Protein AF-A0A0F9Q5A5-F1 (afdb_monomer)

Mean predicted aligned error: 4.37 Å

Secondary structure (DSSP, 8-state):
---HHHHHHHHHHHHHHHHHHHHHHHSS-SB-TTSHHHHHHHHH----SS--HHHHHHHHHHHHIIIIITB-HHHHHTTSTTGGGGTT--HHHHHHHHHHHH-GGGGGGTHHHHHHHHHHHHHHT-TTSHHHHHHHHHHT--TT-HHHHHHHHHHHHHHHHHHHHHHHHHSPP-

Foldseek 3Di:
DQDQVRLLVLLVVLQVLLQVLCCVQLVHGQFQCVDPLLVVLSVLQTQDPDLDLVSLLSNLVSCCVGPFVRGPLVSLLVQAPPSVVCPPPGSLVSVLRSCCVLPVVQNVLSVLSVLSVQCNVVVVVPLPDPSVVVSCVVVVHDSSCSSVSSVVSSVSSSVSSVVSSVRSVPDDRD

Radius of gyration: 16.23 Å; Cα contacts (8 Å, |Δi|>4): 188; chains: 1; bounding box: 39×34×44 Å

Organism: NCBI:txid412755

Structure (mmCIF, N/CA/C/O backbone):
data_AF-A0A0F9Q5A5-F1
#
_entry.id   AF-A0A0F9Q5A5-F1
#
loop_
_atom_site.group_PDB
_atom_site.id
_atom_site.type_symbol
_atom_site.label_atom_id
_atom_site.label_alt_id
_atom_site.label_comp_id
_atom_site.label_asym_id
_atom_site.label_entity_id
_atom_site.label_seq_id
_atom_site.pdbx_PDB_ins_code
_atom_site.Cartn_x
_atom_site.Cartn_y
_atom_site.Cartn_z
_atom_site.occupancy
_atom_site.B_iso_or_equiv
_atom_site.auth_seq_id
_atom_site.auth_comp_id
_atom_site.auth_asym_id
_atom_site.auth_atom_id
_atom_site.pdbx_PDB_model_num
ATOM 1 N N . PHE A 1 1 ? 1.648 -19.916 -11.281 1.00 41.94 1 PHE A N 1
ATOM 2 C CA . PHE A 1 1 ? 1.699 -18.480 -11.616 1.00 41.94 1 PHE A CA 1
ATOM 3 C C . PHE A 1 1 ? 0.275 -17.944 -11.520 1.00 41.94 1 PHE A C 1
ATOM 5 O O . PHE A 1 1 ? -0.618 -18.651 -11.952 1.00 41.94 1 PHE A O 1
ATOM 12 N N . THR A 1 2 ? 0.047 -16.806 -10.860 1.00 51.44 2 THR A N 1
ATOM 13 C CA . THR A 1 2 ? -1.269 -16.127 -10.818 1.00 51.44 2 THR A CA 1
ATOM 14 C C . THR A 1 2 ? -1.295 -15.178 -12.005 1.00 51.44 2 THR A C 1
ATOM 16 O O . THR A 1 2 ? -0.322 -14.438 -12.175 1.00 51.44 2 THR A O 1
ATOM 19 N N . GLU A 1 3 ? -2.332 -15.219 -12.834 1.00 67.69 3 GLU A N 1
ATOM 20 C CA . GLU A 1 3 ? -2.382 -14.376 -14.031 1.00 67.69 3 GLU A CA 1
ATOM 21 C C . GLU A 1 3 ? -2.481 -12.882 -13.649 1.00 67.69 3 GLU A C 1
ATOM 23 O O . GLU A 1 3 ? -3.081 -12.548 -12.622 1.00 67.69 3 GLU A O 1
ATOM 28 N N . PRO A 1 4 ? -1.904 -11.950 -14.432 1.00 70.50 4 PRO A N 1
ATOM 29 C CA . PRO A 1 4 ? -1.930 -10.511 -14.139 1.00 70.50 4 PRO A CA 1
ATOM 30 C C . PRO A 1 4 ? -3.321 -9.962 -13.777 1.00 70.50 4 PRO A C 1
ATOM 32 O O . PRO A 1 4 ? -3.500 -9.312 -12.744 1.00 70.50 4 PRO A O 1
ATOM 35 N N . VAL A 1 5 ? -4.328 -10.332 -14.574 1.00 75.75 5 VAL A N 1
ATOM 36 C CA . VAL A 1 5 ? -5.736 -9.943 -14.389 1.00 75.75 5 VAL A CA 1
ATOM 37 C C . VAL A 1 5 ? -6.303 -10.484 -13.072 1.00 75.75 5 VAL A C 1
ATOM 39 O O . VAL A 1 5 ? -7.070 -9.812 -12.377 1.00 75.75 5 VAL A O 1
ATOM 42 N N . GLU A 1 6 ? -5.889 -11.688 -12.687 1.00 84.44 6 GLU A N 1
ATOM 43 C CA . GLU A 1 6 ? -6.309 -12.346 -11.455 1.00 84.44 6 GLU A CA 1
ATOM 44 C C . GLU A 1 6 ? -5.757 -11.601 -10.223 1.00 84.44 6 GLU A C 1
ATOM 46 O O . GLU A 1 6 ? -6.498 -11.329 -9.271 1.00 84.44 6 GLU A O 1
ATOM 51 N N . LEU A 1 7 ? -4.485 -11.177 -10.253 1.00 89.50 7 LEU A N 1
ATOM 52 C CA . LEU A 1 7 ? -3.871 -10.394 -9.173 1.00 89.50 7 LEU A CA 1
ATOM 53 C C . LEU A 1 7 ? -4.593 -9.057 -8.961 1.00 89.50 7 LEU A C 1
ATOM 55 O O . LEU A 1 7 ? -4.934 -8.716 -7.825 1.00 89.50 7 LEU A O 1
ATOM 59 N N . GLU A 1 8 ? -4.860 -8.317 -10.034 1.00 91.38 8 GLU A N 1
ATOM 60 C CA . GLU A 1 8 ? -5.554 -7.028 -9.971 1.00 91.38 8 GLU A CA 1
ATOM 61 C C . GLU A 1 8 ? -6.976 -7.158 -9.439 1.00 91.38 8 GLU A C 1
ATOM 63 O O . GLU A 1 8 ? -7.392 -6.398 -8.553 1.00 91.38 8 GLU A O 1
ATOM 68 N N . HIS A 1 9 ? -7.717 -8.141 -9.955 1.00 92.31 9 HIS A N 1
ATOM 69 C CA . HIS A 1 9 ? -9.067 -8.431 -9.502 1.00 92.31 9 HIS A CA 1
ATOM 70 C C . HIS A 1 9 ? -9.069 -8.756 -8.004 1.00 92.31 9 HIS A C 1
ATOM 72 O O . HIS A 1 9 ? -9.839 -8.170 -7.232 1.00 92.31 9 HIS A O 1
ATOM 78 N N . HIS A 1 10 ? -8.166 -9.635 -7.557 1.00 95.19 10 HIS A N 1
ATOM 79 C CA . HIS A 1 10 ? -8.035 -9.960 -6.143 1.00 95.19 10 HIS A CA 1
ATOM 80 C C . HIS A 1 10 ? -7.634 -8.755 -5.298 1.00 95.19 10 HIS A C 1
ATOM 82 O O . HIS A 1 10 ? -8.192 -8.593 -4.212 1.00 95.19 10 HIS A O 1
ATOM 88 N N . LEU A 1 11 ? -6.716 -7.911 -5.760 1.00 95.50 11 LEU A N 1
ATOM 89 C CA . LEU A 1 11 ? -6.286 -6.716 -5.039 1.00 95.50 11 LEU A CA 1
ATOM 90 C C . LEU A 1 11 ? -7.459 -5.766 -4.802 1.00 95.50 11 LEU A C 1
ATOM 92 O O . LEU A 1 11 ? -7.766 -5.443 -3.654 1.00 95.50 11 LEU A O 1
ATOM 96 N N . LYS A 1 12 ? -8.188 -5.410 -5.864 1.00 94.94 12 LYS A N 1
ATOM 97 C CA . LYS A 1 12 ? -9.334 -4.491 -5.796 1.00 94.94 12 LYS A CA 1
ATOM 98 C C . LYS A 1 12 ? -10.470 -5.073 -4.945 1.00 94.94 12 LYS A C 1
ATOM 100 O O . LYS A 1 12 ? -11.049 -4.366 -4.119 1.00 94.94 12 LYS A O 1
ATOM 105 N N . LYS A 1 13 ? -10.769 -6.370 -5.091 1.00 96.75 13 LYS A N 1
ATOM 106 C CA . LYS A 1 13 ? -11.788 -7.071 -4.288 1.00 96.75 13 LYS A CA 1
ATOM 107 C C . LYS A 1 13 ? -11.429 -7.097 -2.800 1.00 96.75 13 LYS A C 1
ATOM 109 O O . LYS A 1 13 ? -12.261 -6.753 -1.963 1.00 96.75 13 LYS A O 1
ATOM 114 N N . ASN A 1 14 ? -10.200 -7.490 -2.461 1.00 98.06 14 ASN A N 1
ATOM 115 C CA . ASN A 1 14 ? -9.776 -7.619 -1.066 1.00 98.06 14 ASN A CA 1
ATOM 116 C C . ASN A 1 14 ? -9.585 -6.257 -0.391 1.00 98.06 14 ASN A C 1
ATOM 118 O O . ASN A 1 14 ? -9.881 -6.148 0.792 1.00 98.06 14 ASN A O 1
ATOM 122 N N . LEU A 1 15 ? -9.161 -5.223 -1.125 1.00 98.06 15 LEU A N 1
ATOM 123 C CA . LEU A 1 15 ? -9.072 -3.857 -0.606 1.00 98.06 15 LEU A CA 1
ATOM 124 C C . LEU A 1 15 ? -10.444 -3.346 -0.145 1.00 98.06 15 LEU A C 1
ATOM 126 O O . LEU A 1 15 ? -10.574 -2.858 0.975 1.00 98.06 15 LEU A O 1
ATOM 130 N N . ARG A 1 16 ? -11.484 -3.511 -0.975 1.00 97.50 16 ARG A N 1
ATOM 131 C CA . ARG A 1 16 ? -12.860 -3.134 -0.606 1.00 97.50 16 ARG A CA 1
ATOM 132 C C . ARG A 1 16 ? -13.359 -3.928 0.598 1.00 97.50 16 ARG A C 1
ATOM 134 O O . ARG A 1 16 ? -13.938 -3.347 1.509 1.00 97.50 16 ARG A O 1
ATOM 141 N N . ALA A 1 17 ? -13.092 -5.235 0.623 1.00 98.19 17 ALA A N 1
ATOM 142 C CA . ALA A 1 17 ? -13.472 -6.089 1.742 1.00 98.19 17 ALA A CA 1
ATOM 143 C C . ALA A 1 17 ? -12.773 -5.681 3.049 1.00 98.19 17 ALA A C 1
ATOM 145 O O . ALA A 1 17 ? -13.429 -5.614 4.081 1.00 98.19 17 ALA A O 1
ATOM 146 N N . LEU A 1 18 ? -11.470 -5.379 3.008 1.00 98.31 18 LEU A N 1
ATOM 147 C CA . LEU A 1 18 ? -10.730 -4.857 4.158 1.00 98.31 18 LEU A CA 1
ATOM 148 C C . LEU A 1 18 ? -11.343 -3.545 4.647 1.00 98.31 18 LEU A C 1
ATOM 150 O O . LEU A 1 18 ? -11.598 -3.413 5.836 1.00 98.31 18 LEU A O 1
ATOM 154 N N . ASN A 1 19 ? -11.613 -2.607 3.739 1.00 97.69 19 ASN A N 1
ATOM 155 C CA . ASN A 1 19 ? -12.216 -1.328 4.096 1.00 97.69 19 ASN A CA 1
ATOM 156 C C . ASN A 1 19 ? -13.575 -1.487 4.776 1.00 97.69 19 ASN A C 1
ATOM 158 O O . ASN A 1 19 ? -13.816 -0.838 5.787 1.00 97.69 19 ASN A O 1
ATOM 162 N N . GLN A 1 20 ? -14.432 -2.363 4.248 1.00 97.88 20 GLN A N 1
ATOM 163 C CA . GLN A 1 20 ? -15.735 -2.637 4.844 1.00 97.88 20 GLN A CA 1
ATOM 164 C C . GLN A 1 20 ? -15.594 -3.259 6.236 1.00 97.88 20 GLN A C 1
ATOM 166 O O . GLN A 1 20 ? -16.229 -2.801 7.179 1.00 97.88 20 GLN A O 1
ATOM 171 N N . THR A 1 21 ? -14.752 -4.287 6.382 1.00 97.94 21 THR A N 1
ATOM 172 C CA . THR A 1 21 ? -14.506 -4.927 7.682 1.00 97.94 21 THR A CA 1
ATOM 173 C C . THR A 1 21 ? -13.954 -3.923 8.692 1.00 97.94 21 THR A C 1
ATOM 175 O O . THR A 1 21 ? -14.425 -3.872 9.822 1.00 97.94 21 THR A O 1
ATOM 178 N N . PHE A 1 22 ? -12.973 -3.115 8.286 1.00 97.75 22 PHE A N 1
ATOM 179 C CA . PHE A 1 22 ? -12.367 -2.106 9.146 1.00 97.75 22 PHE A CA 1
ATOM 180 C C . PHE A 1 22 ? -13.402 -1.061 9.570 1.00 97.75 22 PHE A C 1
ATOM 182 O O . PHE A 1 22 ? -13.508 -0.759 10.751 1.00 97.75 22 PHE A O 1
ATOM 189 N N . GLN A 1 23 ? -14.217 -0.566 8.635 1.00 97.50 23 GLN A N 1
ATOM 190 C CA . GLN A 1 23 ? -15.274 0.396 8.937 1.00 97.50 23 GLN A CA 1
ATOM 191 C C . GLN A 1 23 ? -16.343 -0.174 9.867 1.00 97.50 23 GLN A C 1
ATOM 193 O O . GLN A 1 23 ? -16.823 0.540 10.738 1.00 97.50 23 GLN A O 1
ATOM 198 N N . ASN A 1 24 ? -16.695 -1.450 9.732 1.00 96.62 24 ASN A N 1
ATOM 199 C CA . ASN A 1 24 ? -17.632 -2.085 10.656 1.00 96.62 24 ASN A CA 1
ATOM 200 C C . ASN A 1 24 ? -17.051 -2.200 12.076 1.00 96.62 24 ASN A C 1
ATOM 202 O O . ASN A 1 24 ? -17.801 -2.100 13.037 1.00 96.62 24 ASN A O 1
ATOM 206 N N . GLN A 1 25 ? -15.735 -2.405 12.199 1.00 95.94 25 GLN A N 1
ATOM 207 C CA . GLN A 1 25 ? -15.050 -2.568 13.485 1.00 95.94 25 GLN A CA 1
ATOM 208 C C . GLN A 1 25 ? -14.709 -1.235 14.168 1.00 95.94 25 GLN A C 1
ATOM 210 O O . GLN A 1 25 ? -14.760 -1.150 15.388 1.00 95.94 25 GLN A O 1
ATOM 215 N N . PHE A 1 26 ? -14.305 -0.223 13.399 1.00 95.88 26 PHE A N 1
ATOM 216 C CA . PHE A 1 26 ? -13.738 1.031 13.913 1.00 95.88 26 PHE A CA 1
ATOM 217 C C . PHE A 1 26 ? -14.538 2.274 13.495 1.00 95.88 26 PHE A C 1
ATOM 219 O O . PHE A 1 26 ? -14.130 3.395 13.773 1.00 95.88 26 PHE A O 1
ATOM 226 N N . HIS A 1 27 ? -15.676 2.092 12.821 1.00 96.38 27 HIS A N 1
ATOM 227 C CA . HIS A 1 27 ? -16.639 3.131 12.421 1.00 96.38 27 HIS A CA 1
ATOM 228 C C . HIS A 1 27 ? -16.176 4.149 11.362 1.00 96.38 27 HIS A C 1
ATOM 230 O O . HIS A 1 27 ? -16.939 5.038 10.990 1.00 96.38 27 HIS A O 1
ATOM 236 N N . PHE A 1 28 ? -14.986 3.988 10.782 1.00 96.81 28 PHE A N 1
ATOM 237 C CA . PHE A 1 28 ? -14.509 4.771 9.634 1.00 96.81 28 PHE A CA 1
ATOM 238 C C . PHE A 1 28 ? -13.717 3.889 8.656 1.00 96.81 28 PHE A C 1
ATOM 240 O O . PHE A 1 28 ? -13.172 2.866 9.064 1.00 96.81 28 PHE A O 1
ATOM 247 N N . PRO A 1 29 ? -13.632 4.224 7.355 1.00 97.38 29 PRO A N 1
ATOM 248 C CA . PRO A 1 29 ? -12.873 3.416 6.404 1.00 97.38 29 PRO A CA 1
ATOM 249 C C . PRO A 1 29 ? -11.363 3.584 6.608 1.00 97.38 29 PRO A C 1
ATOM 251 O O . PRO A 1 29 ? -10.882 4.703 6.771 1.00 97.38 29 PRO A O 1
ATOM 254 N N . LEU A 1 30 ? -10.594 2.497 6.501 1.00 97.94 30 LEU A N 1
ATOM 255 C CA . LEU A 1 30 ? -9.127 2.546 6.590 1.00 97.94 30 LEU A CA 1
ATOM 256 C C . LEU A 1 30 ? -8.498 3.387 5.465 1.00 97.94 30 LEU A C 1
ATOM 258 O O . LEU A 1 30 ? -7.592 4.181 5.707 1.00 97.94 30 LEU A O 1
ATOM 262 N N . PHE A 1 31 ? -8.998 3.213 4.242 1.00 97.94 31 PHE A N 1
ATOM 263 C CA . PHE A 1 31 ? -8.596 3.954 3.046 1.00 97.94 31 PHE A CA 1
ATOM 264 C C . PHE A 1 31 ? -9.767 4.800 2.529 1.00 97.94 31 PHE A C 1
ATOM 266 O O . PHE A 1 31 ? -10.886 4.300 2.390 1.00 97.94 31 PHE A O 1
ATOM 273 N N . LYS A 1 32 ? -9.540 6.063 2.162 1.00 96.94 32 LYS A N 1
ATOM 274 C CA . LYS A 1 32 ? -10.567 7.014 1.686 1.00 96.94 32 LYS A CA 1
ATOM 275 C C . LYS A 1 32 ? -10.959 6.773 0.218 1.00 96.94 32 LYS A C 1
ATOM 277 O O . LYS A 1 32 ? -10.898 7.672 -0.615 1.00 96.94 32 LYS A O 1
ATOM 282 N N . LEU A 1 33 ? -11.404 5.553 -0.102 1.00 94.00 33 LEU A N 1
ATOM 283 C CA . LEU A 1 33 ? -11.721 5.093 -1.469 1.00 94.00 33 LEU A CA 1
ATOM 284 C C . LEU A 1 33 ? -12.959 5.753 -2.099 1.00 94.00 33 LEU A C 1
ATOM 286 O O . LEU A 1 33 ? -13.220 5.566 -3.286 1.00 94.00 33 LEU A O 1
ATOM 290 N N . SER A 1 34 ? -13.763 6.482 -1.323 1.00 90.56 34 SER A N 1
ATOM 291 C CA . SER A 1 34 ? -14.935 7.197 -1.837 1.00 90.56 34 SER A CA 1
ATOM 292 C C . SER A 1 34 ? -14.563 8.454 -2.631 1.00 90.56 34 SER A C 1
ATOM 294 O O . SER A 1 34 ? -15.353 8.862 -3.488 1.00 90.56 34 SER A O 1
ATOM 296 N N . ARG A 1 35 ? -13.370 9.024 -2.398 1.00 91.06 35 ARG A N 1
ATOM 297 C CA . ARG A 1 35 ? -12.852 10.198 -3.114 1.00 91.06 35 ARG A CA 1
ATOM 298 C C . ARG A 1 35 ? -12.700 9.897 -4.604 1.00 91.06 35 ARG A C 1
ATOM 300 O O . ARG A 1 35 ? -12.167 8.852 -4.972 1.00 91.06 35 ARG A O 1
ATOM 307 N N . VAL A 1 36 ? -13.151 10.822 -5.452 1.00 87.00 36 VAL A N 1
ATOM 308 C CA . VAL A 1 36 ? -13.147 10.657 -6.918 1.00 87.00 36 VAL A CA 1
ATOM 309 C C . VAL A 1 36 ? -11.733 10.387 -7.435 1.00 87.00 36 VAL A C 1
ATOM 311 O O . VAL A 1 36 ? -11.515 9.381 -8.101 1.00 87.00 36 VAL A O 1
ATOM 314 N N . GLU A 1 37 ? -10.761 11.194 -7.008 1.00 87.25 37 GLU A N 1
ATOM 315 C CA . GLU A 1 37 ? -9.344 11.031 -7.356 1.00 87.25 37 GLU A CA 1
ATOM 316 C C . GLU A 1 37 ? -8.813 9.616 -7.052 1.00 87.25 37 GLU A C 1
ATOM 318 O O . GLU A 1 37 ? -8.167 8.989 -7.888 1.00 87.25 37 GLU A O 1
ATOM 323 N N . VAL A 1 38 ? -9.156 9.054 -5.888 1.00 91.94 38 VAL A N 1
ATOM 324 C CA . VAL A 1 38 ? -8.702 7.721 -5.465 1.00 91.94 38 VAL A CA 1
ATOM 325 C C . VAL A 1 38 ? -9.364 6.627 -6.302 1.00 91.94 38 VAL A C 1
ATOM 327 O O . VAL A 1 38 ? -8.722 5.624 -6.614 1.00 91.94 38 VAL A O 1
ATOM 330 N N . LYS A 1 39 ? -10.628 6.807 -6.712 1.00 92.12 39 LYS A N 1
ATOM 331 C CA . LYS A 1 39 ? -11.313 5.865 -7.613 1.00 92.12 39 LYS A CA 1
ATOM 332 C C . LYS A 1 39 ? -10.637 5.803 -8.977 1.00 92.12 39 LYS A C 1
ATOM 334 O O . LYS A 1 39 ? -10.531 4.712 -9.535 1.00 92.12 39 LYS A O 1
ATOM 339 N N . ASP A 1 40 ? -10.182 6.936 -9.500 1.00 94.56 40 ASP A N 1
ATOM 340 C CA . ASP A 1 40 ? -9.507 6.981 -10.795 1.00 94.56 40 ASP A CA 1
ATOM 341 C C . ASP A 1 40 ? -8.099 6.389 -10.724 1.00 94.56 40 ASP A C 1
ATOM 343 O O . ASP A 1 40 ? -7.748 5.578 -11.583 1.00 94.56 40 ASP A O 1
ATOM 347 N N . TYR A 1 41 ? -7.342 6.653 -9.655 1.00 96.75 41 TYR A N 1
ATOM 348 C CA . TYR A 1 41 ? -6.075 5.953 -9.420 1.00 96.75 41 TYR A CA 1
ATOM 349 C C . TYR A 1 41 ? -6.272 4.444 -9.230 1.00 96.75 41 TYR A C 1
ATOM 351 O O . TYR A 1 41 ? -5.518 3.648 -9.780 1.00 96.75 41 TYR A O 1
ATOM 359 N N . LEU A 1 42 ? -7.328 4.006 -8.538 1.00 95.25 42 LEU A N 1
ATOM 360 C CA . LEU A 1 42 ? -7.607 2.578 -8.362 1.00 95.25 42 LEU A CA 1
ATOM 361 C C . LEU A 1 42 ? -7.827 1.848 -9.698 1.00 95.25 42 LEU A C 1
ATOM 363 O O . LEU A 1 42 ? -7.482 0.671 -9.808 1.00 95.25 42 LEU A O 1
ATOM 367 N N . LYS A 1 43 ? -8.381 2.517 -10.718 1.00 93.44 43 LYS A N 1
ATOM 368 C CA . LYS A 1 43 ? -8.529 1.940 -12.067 1.00 93.44 43 LYS A CA 1
ATOM 369 C C . LYS A 1 43 ? -7.176 1.745 -12.754 1.00 93.44 43 LYS A C 1
ATOM 371 O O . LYS A 1 43 ? -7.008 0.743 -13.437 1.00 93.44 43 LYS A O 1
ATOM 376 N N . GLN A 1 44 ? -6.231 2.655 -12.520 1.00 94.56 44 GLN A N 1
ATOM 377 C CA . GLN A 1 44 ? -4.895 2.658 -13.125 1.00 94.56 44 GLN A CA 1
ATOM 378 C C . GLN A 1 44 ? -3.940 1.625 -12.514 1.00 94.56 44 GLN A C 1
ATOM 380 O O . GLN A 1 44 ? -2.884 1.369 -13.079 1.00 94.56 44 GLN A O 1
ATOM 385 N N . ILE A 1 45 ? -4.281 1.003 -11.383 1.00 95.88 45 ILE A N 1
ATOM 386 C CA . ILE A 1 45 ? -3.460 -0.066 -10.801 1.00 95.88 45 ILE A CA 1
ATOM 387 C C . ILE A 1 45 ? -3.655 -1.346 -11.614 1.00 95.88 45 ILE A C 1
ATOM 389 O O . ILE A 1 45 ? -4.732 -1.957 -11.551 1.00 95.88 45 ILE A O 1
ATOM 393 N N . HIS A 1 46 ? -2.602 -1.729 -12.335 1.00 94.38 46 HIS A N 1
ATOM 394 C CA . HIS A 1 46 ? -2.511 -2.943 -13.138 1.00 94.38 46 HIS A CA 1
ATOM 395 C C . HIS A 1 46 ? -1.062 -3.441 -13.244 1.00 94.38 46 HIS A C 1
ATOM 397 O O . HIS A 1 46 ? -0.134 -2.724 -12.865 1.00 94.38 46 HIS A O 1
ATOM 403 N N . ILE A 1 47 ? -0.861 -4.673 -13.711 1.00 92.69 47 ILE A N 1
ATOM 404 C CA . ILE A 1 47 ? 0.467 -5.151 -14.114 1.00 92.69 47 ILE A CA 1
ATOM 405 C C . ILE A 1 47 ? 0.708 -4.712 -15.562 1.00 92.69 47 ILE A C 1
ATOM 407 O O . ILE A 1 47 ? -0.063 -5.121 -16.431 1.00 92.69 47 ILE A O 1
ATOM 411 N N . PRO A 1 48 ? 1.753 -3.913 -15.839 1.00 89.75 48 PRO A N 1
ATOM 412 C CA . PRO A 1 48 ? 2.057 -3.482 -17.196 1.00 89.75 48 PRO A CA 1
ATOM 413 C C . PRO A 1 48 ? 2.263 -4.651 -18.155 1.00 89.75 48 PRO A C 1
ATOM 415 O O . PRO A 1 48 ? 2.853 -5.671 -17.790 1.00 89.75 48 PRO A O 1
ATOM 418 N N . LEU A 1 49 ? 1.829 -4.468 -19.402 1.00 87.62 49 LEU A N 1
ATOM 419 C CA . LEU A 1 49 ? 2.108 -5.413 -20.491 1.00 87.62 49 LEU A CA 1
ATOM 420 C C . LEU A 1 49 ? 3.458 -5.130 -21.159 1.00 87.62 49 LEU A C 1
ATOM 422 O O . LEU A 1 49 ? 4.007 -5.984 -21.855 1.00 87.62 49 LEU A O 1
ATOM 426 N N . THR A 1 50 ? 3.997 -3.932 -20.938 1.00 89.38 50 THR A N 1
ATOM 427 C CA . THR A 1 50 ? 5.263 -3.475 -21.500 1.00 89.38 50 THR A CA 1
ATOM 428 C C . THR A 1 50 ? 6.219 -3.040 -20.392 1.00 89.38 50 THR A C 1
ATOM 430 O O . THR A 1 50 ? 5.829 -2.809 -19.248 1.00 89.38 50 THR A O 1
ATOM 433 N N . ARG A 1 51 ? 7.508 -2.907 -20.721 1.00 88.19 51 ARG A N 1
ATOM 434 C CA . ARG A 1 51 ? 8.521 -2.367 -19.795 1.00 88.19 51 ARG A CA 1
ATOM 435 C C . ARG A 1 51 ? 8.656 -0.842 -19.919 1.00 88.19 51 ARG A C 1
ATOM 437 O O . ARG A 1 51 ? 9.697 -0.284 -19.567 1.00 88.19 51 ARG A O 1
ATOM 444 N N . GLU A 1 52 ? 7.634 -0.153 -20.430 1.00 90.12 52 GLU A N 1
ATOM 445 C CA . GLU A 1 5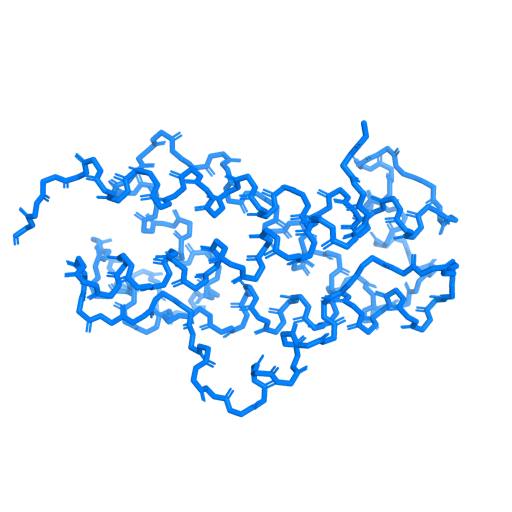2 ? 7.675 1.294 -20.607 1.00 90.12 52 GLU A CA 1
ATOM 446 C C . GLU A 1 52 ? 7.841 2.030 -19.271 1.00 90.12 52 GLU A C 1
ATOM 448 O O . GLU A 1 52 ? 7.076 1.879 -18.317 1.00 90.12 52 GLU A O 1
ATOM 453 N N . LYS A 1 53 ? 8.850 2.907 -19.215 1.00 88.69 53 LYS A N 1
ATOM 454 C CA . LYS A 1 53 ? 9.181 3.689 -18.013 1.00 88.69 53 LYS A CA 1
ATOM 455 C C . LYS A 1 53 ? 8.034 4.593 -17.558 1.00 88.69 53 LYS A C 1
ATOM 457 O O . LYS A 1 53 ? 7.940 4.892 -16.368 1.00 88.69 53 LYS A O 1
ATOM 462 N N . LYS A 1 54 ? 7.210 5.070 -18.495 1.00 91.56 54 LYS A N 1
ATOM 463 C CA . LYS A 1 54 ? 6.049 5.911 -18.194 1.00 91.56 54 LYS A CA 1
ATOM 464 C C . LYS A 1 54 ? 4.972 5.097 -17.477 1.00 91.56 54 LYS A C 1
ATOM 466 O O . LYS A 1 54 ? 4.594 5.468 -16.374 1.00 91.56 54 LYS A O 1
ATOM 471 N N . GLU A 1 55 ? 4.573 3.963 -18.049 1.00 92.50 55 GLU A N 1
ATOM 472 C CA . GLU A 1 55 ? 3.595 3.039 -17.458 1.00 92.50 55 GLU A CA 1
ATOM 473 C C . GLU A 1 55 ? 4.035 2.578 -16.058 1.00 92.50 55 GLU A C 1
ATOM 475 O O . GLU A 1 55 ? 3.261 2.651 -15.106 1.00 92.50 55 GLU A O 1
ATOM 480 N N . PHE A 1 56 ? 5.321 2.242 -15.887 1.00 92.81 56 PHE A N 1
ATOM 481 C CA . PHE A 1 56 ? 5.891 1.911 -14.577 1.00 92.81 56 PHE A CA 1
ATOM 482 C C . PHE A 1 56 ? 5.683 3.025 -13.536 1.00 92.81 56 PHE A C 1
ATOM 484 O O . PHE A 1 56 ? 5.220 2.770 -12.423 1.00 92.81 56 PHE A O 1
ATOM 491 N N . LYS A 1 57 ? 6.001 4.277 -13.889 1.00 93.38 57 LYS A N 1
ATOM 492 C CA . LYS A 1 57 ? 5.814 5.430 -12.994 1.00 93.38 57 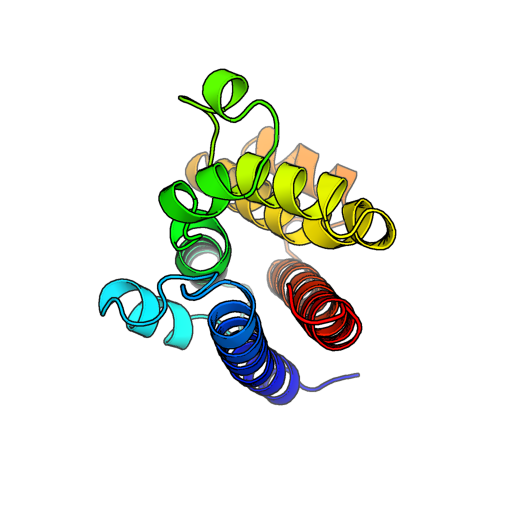LYS A CA 1
ATOM 493 C C . LYS A 1 57 ? 4.344 5.678 -12.676 1.00 93.38 57 LYS A C 1
ATOM 495 O O . LYS A 1 57 ? 4.027 5.947 -11.518 1.00 93.38 57 LYS A O 1
ATOM 500 N N . ASP A 1 58 ? 3.481 5.586 -13.681 1.00 94.81 58 ASP A N 1
ATOM 501 C CA . ASP A 1 58 ? 2.053 5.863 -13.552 1.00 94.81 58 ASP A CA 1
ATOM 502 C C . ASP A 1 58 ? 1.382 4.837 -12.626 1.00 94.81 58 ASP A C 1
ATOM 504 O O . ASP A 1 58 ? 0.662 5.220 -11.703 1.00 94.81 58 ASP A O 1
ATOM 508 N N . VAL A 1 59 ? 1.700 3.544 -12.772 1.00 96.12 59 VAL A N 1
ATOM 509 C CA . VAL A 1 59 ? 1.184 2.489 -11.884 1.00 96.12 59 VAL A CA 1
ATOM 510 C C . VAL A 1 59 ? 1.683 2.661 -10.449 1.00 96.12 59 VAL A C 1
ATOM 512 O O . VAL A 1 59 ? 0.892 2.545 -9.511 1.00 96.12 59 VAL A O 1
ATOM 515 N N . ILE A 1 60 ? 2.971 2.965 -10.243 1.00 96.50 60 ILE A N 1
ATOM 516 C CA . ILE A 1 60 ? 3.512 3.196 -8.893 1.00 96.50 60 ILE A CA 1
ATOM 517 C C . ILE A 1 60 ? 2.882 4.431 -8.242 1.00 96.50 60 ILE A C 1
ATOM 519 O O . ILE A 1 60 ? 2.546 4.388 -7.059 1.00 96.50 60 ILE A O 1
ATOM 523 N N . LEU A 1 61 ? 2.675 5.512 -8.998 1.00 96.25 61 LEU A N 1
ATOM 524 C CA . LEU A 1 61 ? 1.957 6.691 -8.519 1.00 96.25 61 LEU A CA 1
ATOM 525 C C . LEU A 1 61 ? 0.523 6.341 -8.117 1.00 96.25 61 LEU A C 1
ATOM 527 O O . LEU A 1 61 ? 0.096 6.691 -7.019 1.00 96.25 61 LEU A O 1
ATOM 531 N N . ALA A 1 62 ? -0.209 5.641 -8.982 1.00 97.25 62 ALA A N 1
ATOM 532 C CA . ALA A 1 62 ? -1.581 5.242 -8.712 1.00 97.25 62 ALA A CA 1
ATOM 533 C C . ALA A 1 62 ? -1.683 4.353 -7.463 1.00 97.25 62 ALA A C 1
ATOM 535 O O . ALA A 1 62 ? -2.542 4.572 -6.607 1.00 97.25 62 ALA A O 1
ATOM 536 N N . ALA A 1 63 ? -0.770 3.391 -7.318 1.00 97.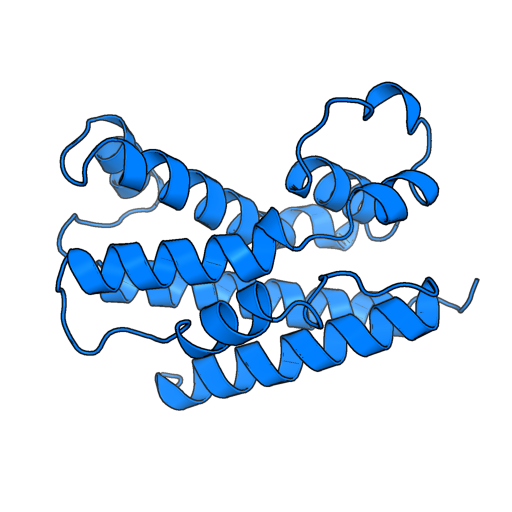75 63 ALA A N 1
ATOM 537 C CA . ALA A 1 63 ? -0.687 2.544 -6.138 1.00 97.75 63 ALA A CA 1
ATOM 538 C C . ALA A 1 63 ? -0.399 3.361 -4.870 1.00 97.75 63 ALA A C 1
ATOM 540 O O . ALA A 1 63 ? -1.076 3.157 -3.865 1.00 97.75 63 ALA A O 1
ATOM 541 N N . ASP A 1 64 ? 0.550 4.298 -4.895 1.00 96.94 64 ASP A N 1
ATOM 542 C CA . ASP A 1 64 ? 0.882 5.143 -3.738 1.00 96.94 64 ASP A CA 1
ATOM 543 C C . ASP A 1 64 ? -0.304 6.031 -3.318 1.00 96.94 64 ASP A C 1
ATOM 545 O O . ASP A 1 64 ? -0.689 6.061 -2.145 1.00 96.94 64 ASP A O 1
ATOM 549 N N . LYS A 1 65 ? -0.988 6.646 -4.293 1.00 96.88 65 LYS A N 1
ATOM 550 C CA . LYS A 1 65 ? -2.203 7.442 -4.058 1.00 96.88 65 LYS A CA 1
ATOM 551 C C . LYS A 1 65 ? -3.307 6.635 -3.378 1.00 96.88 65 LYS A C 1
ATOM 553 O O . LYS A 1 65 ? -3.997 7.145 -2.496 1.00 96.88 65 LYS A O 1
ATOM 558 N N . VAL A 1 66 ? -3.466 5.368 -3.754 1.00 97.81 66 VAL A N 1
ATOM 559 C CA . VAL A 1 66 ? -4.482 4.479 -3.177 1.00 97.81 66 VAL A CA 1
ATOM 560 C C . VAL A 1 66 ? -4.050 3.908 -1.830 1.00 97.81 66 VAL A C 1
ATOM 562 O O . VAL A 1 66 ? -4.836 3.939 -0.889 1.00 97.81 66 VAL A O 1
ATOM 565 N N . PHE A 1 67 ? -2.842 3.366 -1.702 1.00 97.62 67 PHE A N 1
ATOM 566 C CA . PHE A 1 67 ? -2.458 2.561 -0.539 1.00 97.62 67 PHE A CA 1
ATOM 567 C C . PHE A 1 67 ? -1.681 3.322 0.538 1.00 97.62 67 PHE A C 1
ATOM 569 O O . PHE A 1 67 ? -1.525 2.799 1.640 1.00 97.62 67 PHE A O 1
ATOM 576 N N . VAL A 1 68 ? -1.193 4.529 0.247 1.00 95.94 68 VAL A N 1
ATOM 577 C CA . VAL A 1 68 ? -0.400 5.335 1.185 1.00 95.94 68 VAL A CA 1
ATOM 578 C C . VAL A 1 68 ? -1.098 6.660 1.467 1.00 95.94 68 VAL A C 1
ATOM 580 O O . VAL A 1 68 ? -1.422 6.953 2.618 1.00 95.94 68 VAL A O 1
ATOM 583 N N . GLU A 1 69 ? -1.388 7.451 0.434 1.00 95.38 69 GLU A N 1
ATOM 584 C CA . GLU A 1 69 ? -1.970 8.784 0.639 1.00 95.38 69 GLU A CA 1
ATOM 585 C C . GLU A 1 69 ? -3.440 8.743 1.068 1.00 95.38 69 GLU A C 1
ATOM 587 O O . GLU A 1 69 ? -3.891 9.625 1.798 1.00 95.38 69 GLU A O 1
ATOM 592 N N . SER A 1 70 ? -4.195 7.716 0.665 1.00 97.12 70 SER A N 1
ATOM 593 C CA . SER A 1 70 ? -5.611 7.614 1.034 1.00 97.12 70 SER A CA 1
ATOM 594 C C . SER A 1 70 ? -5.857 7.082 2.452 1.00 97.12 70 SER A C 1
ATOM 596 O O . SER A 1 70 ? -7.012 7.003 2.867 1.00 97.12 70 SER A O 1
ATOM 598 N N . ILE A 1 71 ? -4.810 6.719 3.203 1.00 97.81 71 ILE A N 1
ATOM 599 C CA . ILE A 1 71 ? -4.938 6.247 4.589 1.00 97.81 71 ILE A CA 1
ATOM 600 C C . ILE A 1 71 ? -5.673 7.302 5.432 1.00 97.81 71 ILE A C 1
ATOM 602 O O . ILE A 1 71 ? -5.310 8.481 5.435 1.00 97.81 71 ILE A O 1
ATOM 606 N N . SER A 1 72 ? -6.672 6.866 6.199 1.00 97.12 72 SER A N 1
ATOM 607 C CA . SER A 1 72 ? -7.414 7.685 7.165 1.00 97.12 72 SER A CA 1
ATOM 608 C C . SER A 1 72 ? -6.590 7.963 8.420 1.00 97.12 72 SER A C 1
ATOM 610 O O . SER A 1 72 ? -6.916 7.528 9.516 1.00 97.12 72 SER A O 1
ATOM 612 N N . SER A 1 73 ? -5.461 8.649 8.246 1.00 94.44 73 SER A N 1
ATOM 613 C CA . SER A 1 73 ? -4.459 8.845 9.293 1.00 94.44 73 SER A CA 1
ATOM 614 C C . SER A 1 73 ? -4.928 9.752 10.426 1.00 94.44 73 SER A C 1
ATOM 616 O O . SER A 1 73 ? -4.498 9.563 11.557 1.00 94.44 73 SER A O 1
ATOM 618 N N . VAL A 1 74 ? -5.819 10.708 10.149 1.00 93.25 74 VAL A N 1
ATOM 619 C CA . VAL A 1 74 ? -6.430 11.557 11.183 1.00 93.25 74 VAL A CA 1
ATOM 620 C C . VAL A 1 74 ? -7.285 10.705 12.115 1.00 93.25 74 VAL A C 1
ATOM 622 O O . VAL A 1 74 ? -7.140 10.787 13.328 1.00 93.25 74 VAL A O 1
ATOM 625 N N . GLU A 1 75 ? -8.125 9.851 11.539 1.00 95.50 75 GLU A N 1
ATOM 626 C CA . GLU A 1 75 ? -9.011 8.955 12.269 1.00 95.50 75 GLU A CA 1
ATOM 627 C C . GLU A 1 75 ? -8.225 7.829 12.965 1.00 95.50 75 GLU A C 1
ATOM 629 O O . GLU A 1 75 ? -8.473 7.536 14.124 1.00 95.50 75 GLU A O 1
ATOM 634 N N . LEU A 1 76 ? -7.200 7.251 12.326 1.00 95.38 76 LEU A N 1
ATOM 635 C CA . LEU A 1 76 ? -6.348 6.227 12.949 1.00 95.38 76 LEU A CA 1
ATOM 636 C C . LEU A 1 76 ? -5.622 6.722 14.202 1.00 95.38 76 LEU A C 1
ATOM 638 O O . LEU A 1 76 ? -5.444 5.942 15.131 1.00 95.38 76 LEU A O 1
ATOM 642 N N . LYS A 1 77 ? -5.206 7.996 14.251 1.00 94.06 77 LYS A N 1
ATOM 643 C CA . LYS A 1 77 ? -4.533 8.557 15.436 1.00 94.06 77 LYS A CA 1
ATOM 644 C C . LYS A 1 77 ? -5.390 8.460 16.694 1.00 94.06 77 LYS A C 1
ATOM 646 O O . LYS A 1 77 ? -4.822 8.343 17.771 1.00 94.06 77 LYS A O 1
ATOM 651 N N . THR A 1 78 ? -6.719 8.490 16.577 1.00 93.25 78 THR A N 1
ATOM 652 C CA . THR A 1 78 ? -7.612 8.399 17.744 1.00 93.25 78 THR A CA 1
ATOM 653 C C . THR A 1 78 ? -7.642 6.997 18.356 1.00 93.25 78 THR A C 1
ATOM 655 O O . THR A 1 78 ? -8.093 6.842 19.485 1.00 93.25 78 THR A O 1
ATOM 658 N N . LEU A 1 79 ? -7.144 5.989 17.631 1.00 93.56 79 LEU A N 1
ATOM 659 C CA . LEU A 1 79 ? -7.069 4.596 18.071 1.00 93.56 79 LEU A CA 1
ATOM 660 C C . LEU A 1 79 ? -5.694 4.214 18.643 1.00 93.56 79 LEU A C 1
ATOM 662 O O . LEU A 1 79 ? -5.495 3.062 19.013 1.00 93.56 79 LEU A O 1
ATOM 666 N N . ILE A 1 80 ? -4.729 5.137 18.662 1.00 93.25 80 ILE A N 1
ATOM 667 C CA . ILE A 1 80 ? -3.338 4.879 19.053 1.00 93.25 80 ILE A CA 1
ATOM 668 C C . ILE A 1 80 ? -3.078 5.489 20.434 1.00 93.25 80 ILE A C 1
ATOM 670 O O . ILE A 1 80 ? -3.355 6.667 20.662 1.00 93.25 80 ILE A O 1
ATOM 674 N N . LEU A 1 81 ? -2.483 4.715 21.343 1.00 87.50 81 LEU A N 1
ATOM 675 C CA . LEU A 1 81 ? -1.971 5.231 22.616 1.00 87.50 81 LEU A CA 1
ATOM 676 C C . LEU A 1 81 ? -0.817 6.215 22.369 1.00 87.50 81 LEU A C 1
ATOM 678 O O . LEU A 1 81 ? 0.029 5.965 21.513 1.00 87.50 81 LEU A O 1
ATOM 682 N N . ASN A 1 82 ? -0.751 7.300 23.147 1.00 85.06 82 ASN A N 1
ATOM 683 C CA . ASN A 1 82 ? 0.244 8.377 23.003 1.00 85.06 82 ASN A CA 1
ATOM 684 C C . ASN A 1 82 ? 0.188 9.093 21.638 1.00 85.06 82 ASN A C 1
ATOM 686 O O . ASN A 1 82 ? 1.209 9.491 21.078 1.00 85.06 82 ASN A O 1
ATOM 690 N N . SER A 1 83 ? -1.019 9.302 21.100 1.00 83.25 83 SER A N 1
ATOM 691 C CA . SER A 1 83 ? -1.250 9.939 19.793 1.00 83.25 83 SER A CA 1
ATOM 692 C C . SER A 1 83 ? -0.587 11.315 19.616 1.00 83.25 83 SER A C 1
ATOM 694 O O . SER A 1 83 ? -0.328 11.732 18.483 1.00 83.25 83 SER A O 1
ATOM 696 N N . ASP A 1 84 ? -0.297 12.027 20.711 1.00 82.50 84 ASP A N 1
ATOM 697 C CA . ASP A 1 84 ? 0.402 13.317 20.697 1.00 82.50 84 ASP A CA 1
ATOM 698 C C . ASP A 1 84 ? 1.815 13.236 20.101 1.00 82.50 84 ASP A C 1
ATOM 700 O O . ASP A 1 84 ? 2.238 14.168 19.411 1.00 82.50 84 ASP A O 1
ATOM 704 N N . GLU A 1 85 ? 2.508 12.105 20.265 1.00 84.56 85 GLU A N 1
ATOM 705 C CA . GLU A 1 85 ? 3.830 11.856 19.669 1.00 84.56 85 GLU A CA 1
ATOM 706 C C . GLU A 1 85 ? 3.764 11.748 18.133 1.00 84.56 85 GLU A C 1
ATOM 708 O O . GLU A 1 85 ? 4.771 11.883 17.437 1.00 84.56 85 GLU A O 1
ATOM 713 N N . PHE A 1 86 ? 2.560 11.570 17.574 1.00 83.50 86 PHE A N 1
ATOM 714 C CA . PHE A 1 86 ? 2.325 11.345 16.149 1.00 83.50 86 PHE A CA 1
ATOM 715 C C . PHE A 1 86 ? 1.713 12.551 15.425 1.00 83.50 86 PHE A C 1
ATOM 717 O O . PHE A 1 86 ? 1.269 12.428 14.276 1.00 83.50 86 PHE A O 1
ATOM 724 N N . LYS A 1 87 ? 1.690 13.742 16.044 1.00 72.25 87 LYS A N 1
ATOM 725 C CA . LYS A 1 87 ? 1.083 14.958 15.461 1.00 72.25 87 LYS A CA 1
ATOM 726 C C . LYS A 1 87 ? 1.578 15.263 14.043 1.00 72.25 87 LYS A C 1
ATOM 728 O O . LYS A 1 87 ? 0.743 15.410 13.153 1.00 72.25 87 LYS A O 1
ATOM 733 N N . ASN A 1 88 ? 2.887 15.198 13.802 1.00 79.88 88 ASN A N 1
ATOM 734 C CA . ASN A 1 88 ? 3.505 15.502 12.500 1.00 79.88 88 ASN A CA 1
ATOM 735 C C . ASN A 1 88 ? 4.011 14.256 11.752 1.00 79.88 88 ASN A C 1
ATOM 737 O O . ASN A 1 88 ? 4.879 14.342 10.882 1.00 79.88 88 ASN A O 1
ATOM 741 N N . THR A 1 89 ? 3.483 13.081 12.096 1.00 84.94 89 THR A N 1
ATOM 742 C CA . THR A 1 89 ? 3.927 11.808 11.527 1.00 84.94 89 THR A CA 1
ATOM 743 C C . THR A 1 89 ? 3.202 11.497 10.216 1.00 84.94 89 THR A C 1
ATOM 745 O O . THR A 1 89 ? 2.011 11.759 10.060 1.00 84.94 89 THR A O 1
ATOM 748 N N . GLN A 1 90 ? 3.929 10.919 9.257 1.00 90.00 90 GLN A N 1
ATOM 749 C CA . GLN A 1 90 ? 3.384 10.483 7.969 1.00 90.00 90 GLN A CA 1
ATOM 750 C C . GLN A 1 90 ? 2.318 9.387 8.141 1.00 90.00 90 GLN A C 1
ATOM 752 O O . GLN A 1 90 ? 2.462 8.507 8.991 1.00 90.00 90 GLN A O 1
ATOM 757 N N . SER A 1 91 ? 1.294 9.388 7.277 1.00 92.44 91 SER A N 1
ATOM 758 C CA . SER A 1 91 ? 0.145 8.467 7.342 1.00 92.44 91 SER A CA 1
ATOM 759 C C . SER A 1 91 ? 0.528 6.992 7.473 1.00 92.44 91 SER A C 1
ATOM 761 O O . SER A 1 91 ? -0.097 6.260 8.236 1.00 92.44 91 SER A O 1
ATOM 763 N N . LEU A 1 92 ? 1.576 6.555 6.771 1.00 94.56 92 LEU A N 1
ATOM 764 C CA . LEU A 1 92 ? 1.992 5.157 6.800 1.00 94.56 92 LEU A CA 1
ATOM 765 C C . LEU A 1 92 ? 2.611 4.736 8.141 1.00 94.56 92 LEU A C 1
ATOM 767 O O . LEU A 1 92 ? 2.350 3.632 8.608 1.00 94.56 92 LEU A O 1
ATOM 771 N N . LYS A 1 93 ? 3.367 5.625 8.792 1.00 94.75 93 LYS A N 1
ATOM 772 C CA . LYS A 1 93 ? 3.916 5.380 10.135 1.00 94.75 93 LYS A CA 1
ATOM 773 C C . LYS A 1 93 ? 2.819 5.335 11.200 1.00 94.75 93 LYS A C 1
ATOM 775 O O . LYS A 1 93 ? 2.912 4.559 12.138 1.00 94.75 93 LYS A O 1
ATOM 780 N N . ILE A 1 94 ? 1.759 6.129 11.035 1.00 95.50 94 ILE A N 1
ATOM 781 C CA . ILE A 1 94 ? 0.569 6.059 11.900 1.00 95.50 94 ILE A CA 1
ATOM 782 C C . ILE A 1 94 ? -0.118 4.698 11.743 1.00 95.50 94 ILE A C 1
ATOM 784 O O . ILE A 1 94 ? -0.465 4.069 12.736 1.00 95.50 94 ILE A O 1
ATOM 788 N N . LEU A 1 95 ? -0.278 4.210 10.508 1.00 96.69 95 LEU A N 1
ATOM 789 C CA . LEU A 1 95 ? -0.832 2.877 10.269 1.00 96.69 95 LEU A CA 1
ATOM 790 C C . LEU A 1 95 ? 0.061 1.766 10.842 1.00 96.69 95 LEU A C 1
ATOM 792 O O . LEU A 1 95 ? -0.454 0.817 11.425 1.00 96.69 95 LEU A O 1
ATOM 796 N N . GLU A 1 96 ? 1.380 1.869 10.682 1.00 96.06 96 GLU A N 1
ATOM 797 C CA . GLU A 1 96 ? 2.332 0.926 11.278 1.00 96.06 96 GLU A CA 1
ATOM 798 C C . GLU A 1 96 ? 2.179 0.865 12.797 1.00 96.06 96 GLU A C 1
ATOM 800 O O . GLU A 1 96 ? 2.071 -0.226 13.353 1.00 96.06 96 GLU A O 1
ATOM 805 N N . GLU A 1 97 ? 2.104 2.023 13.448 1.00 95.50 97 GLU A N 1
ATOM 806 C CA . GLU A 1 97 ? 1.948 2.110 14.894 1.00 95.50 97 GLU A CA 1
ATOM 807 C C . GLU A 1 97 ? 0.617 1.517 15.366 1.00 95.50 97 GLU A C 1
ATOM 809 O O . GLU A 1 97 ? 0.597 0.692 16.278 1.00 95.50 97 GLU A O 1
ATOM 814 N N . PHE A 1 98 ? -0.488 1.856 14.697 1.00 95.81 98 PHE A N 1
ATOM 815 C CA . PHE A 1 98 ? -1.787 1.241 14.964 1.00 95.81 98 PHE A CA 1
ATOM 816 C C . PHE A 1 98 ? -1.721 -0.288 14.858 1.00 95.81 98 PHE A C 1
ATOM 818 O O . PHE A 1 98 ? -2.180 -1.002 15.746 1.00 95.81 98 PHE A O 1
ATOM 825 N N . ILE A 1 99 ? -1.106 -0.813 13.794 1.00 95.88 99 ILE A N 1
ATOM 826 C CA . ILE A 1 99 ? -0.944 -2.258 13.609 1.00 95.88 99 ILE A CA 1
ATOM 827 C C . ILE A 1 99 ? -0.064 -2.857 14.705 1.00 95.88 99 ILE A C 1
ATOM 829 O O . ILE A 1 99 ? -0.367 -3.945 15.186 1.00 95.88 99 ILE A O 1
ATOM 833 N N . ARG A 1 100 ? 0.998 -2.168 15.123 1.00 94.75 100 ARG A N 1
ATOM 834 C CA . ARG A 1 100 ? 1.892 -2.629 16.188 1.00 94.75 100 ARG A CA 1
ATOM 835 C C . ARG A 1 100 ? 1.151 -2.788 17.517 1.00 94.75 100 ARG A C 1
ATOM 837 O O . ARG A 1 100 ? 1.379 -3.783 18.201 1.00 94.75 100 ARG A O 1
ATOM 844 N N . GLN A 1 101 ? 0.284 -1.836 17.865 1.00 94.12 101 GLN A N 1
ATOM 845 C CA . GLN A 1 101 ? -0.497 -1.864 19.106 1.00 94.12 101 GLN A CA 1
ATOM 846 C C . GLN A 1 101 ? -1.646 -2.882 19.031 1.00 94.12 101 GLN A C 1
ATOM 848 O O . GLN A 1 101 ? -1.781 -3.741 19.900 1.00 94.12 101 GLN A O 1
ATOM 853 N N . GLU A 1 102 ? -2.436 -2.846 17.957 1.00 94.19 102 GLU A N 1
ATOM 854 C CA . GLU A 1 102 ? -3.697 -3.591 17.872 1.00 94.19 102 GLU A CA 1
ATOM 855 C C . GLU A 1 102 ? -3.555 -5.002 17.281 1.00 94.19 102 GLU A C 1
ATOM 857 O O . GLU A 1 102 ? -4.403 -5.871 17.511 1.00 94.19 102 GLU A O 1
ATOM 862 N N . PHE A 1 103 ? -2.497 -5.233 16.498 1.00 94.38 103 PHE A N 1
ATOM 863 C CA . PHE A 1 103 ? -2.254 -6.451 15.721 1.00 94.38 103 PHE A CA 1
ATOM 864 C C . PHE A 1 103 ? -0.752 -6.814 15.681 1.00 94.38 103 PHE A C 1
ATOM 866 O O . PHE A 1 103 ? -0.185 -6.949 14.594 1.00 94.38 103 PHE A O 1
ATOM 873 N N . PRO A 1 104 ? -0.080 -7.042 16.825 1.00 89.50 104 PRO A N 1
ATOM 874 C CA . PRO A 1 104 ? 1.385 -7.167 16.904 1.00 89.50 104 PRO A CA 1
ATOM 875 C C . PRO A 1 104 ? 1.983 -8.260 15.998 1.00 89.50 104 PRO A C 1
ATOM 877 O O . PRO A 1 104 ? 3.097 -8.129 15.494 1.00 89.50 104 PRO A O 1
ATOM 880 N N . ASN A 1 105 ? 1.217 -9.313 15.695 1.00 88.62 105 ASN A N 1
ATOM 881 C CA . ASN A 1 105 ? 1.625 -10.381 14.772 1.00 88.62 105 ASN A CA 1
ATOM 882 C C . ASN A 1 105 ? 1.698 -9.940 13.293 1.00 88.62 105 ASN A C 1
ATOM 884 O O . ASN A 1 105 ? 2.091 -10.720 12.423 1.00 88.62 105 ASN A O 1
ATOM 888 N N . MET A 1 106 ? 1.284 -8.712 12.977 1.00 90.06 106 MET A N 1
ATOM 889 C CA . MET A 1 106 ? 1.193 -8.185 11.619 1.00 90.06 106 MET A CA 1
ATOM 890 C C . MET A 1 106 ? 2.245 -7.148 11.256 1.00 90.06 106 MET A C 1
ATOM 892 O O . MET A 1 106 ? 2.345 -6.830 10.069 1.00 90.06 106 MET A O 1
ATOM 896 N N . THR A 1 107 ? 3.051 -6.674 12.203 1.00 82.62 107 THR A N 1
ATOM 897 C CA . THR A 1 107 ? 3.998 -5.565 11.998 1.00 82.62 107 THR A CA 1
ATOM 898 C C . THR A 1 107 ? 4.884 -5.773 10.765 1.00 82.62 107 THR A C 1
ATOM 900 O O . THR A 1 107 ? 4.985 -4.903 9.911 1.00 82.62 107 THR A O 1
ATOM 903 N N . ASN A 1 108 ? 5.404 -6.984 10.543 1.00 86.62 108 ASN A N 1
ATOM 904 C CA . ASN A 1 108 ? 6.252 -7.274 9.376 1.00 86.62 108 ASN A CA 1
ATOM 905 C C . ASN A 1 108 ? 5.515 -7.283 8.022 1.00 86.62 108 ASN A C 1
ATOM 907 O O . ASN A 1 108 ? 6.156 -7.276 6.970 1.00 86.62 108 ASN A O 1
ATOM 911 N N . SER A 1 109 ? 4.181 -7.347 8.011 1.00 87.06 109 SER A N 1
ATOM 912 C CA . SER A 1 109 ? 3.390 -7.452 6.778 1.00 87.06 109 SER A CA 1
ATOM 913 C C . SER A 1 109 ? 3.171 -6.097 6.099 1.00 87.06 109 SER A C 1
ATOM 915 O O . SER A 1 109 ? 2.996 -6.070 4.884 1.00 87.06 109 SER A O 1
ATOM 917 N N . ILE A 1 110 ? 3.231 -4.980 6.838 1.00 94.94 110 ILE A N 1
ATOM 918 C CA . ILE A 1 110 ? 3.020 -3.630 6.283 1.00 94.94 110 ILE A CA 1
ATOM 919 C C . ILE A 1 110 ? 4.184 -3.161 5.390 1.00 94.94 110 ILE A C 1
ATOM 921 O O . ILE A 1 110 ? 4.014 -2.261 4.571 1.00 94.94 110 ILE A O 1
ATOM 925 N N . LYS A 1 111 ? 5.361 -3.801 5.482 1.00 95.81 111 LYS A N 1
ATOM 926 C CA . LYS A 1 111 ? 6.609 -3.396 4.803 1.00 95.81 111 LYS A CA 1
ATOM 927 C C . LYS A 1 111 ? 6.474 -3.113 3.303 1.00 95.81 111 LYS A C 1
ATOM 929 O O . LYS A 1 111 ? 7.199 -2.281 2.776 1.00 95.81 111 LYS A O 1
ATOM 934 N N . TYR A 1 112 ? 5.543 -3.769 2.612 1.00 96.69 112 TYR A N 1
ATOM 935 C CA . TYR A 1 112 ? 5.321 -3.547 1.182 1.00 96.69 112 TYR A CA 1
ATOM 936 C C . TYR A 1 112 ? 4.705 -2.182 0.864 1.00 96.69 112 TYR A C 1
ATOM 938 O O . TYR A 1 112 ? 4.979 -1.638 -0.200 1.00 96.69 112 TYR A O 1
ATOM 946 N N . LEU A 1 113 ? 3.943 -1.594 1.790 1.00 97.62 113 LEU A N 1
ATOM 947 C CA . LEU A 1 113 ? 3.512 -0.201 1.678 1.00 97.62 113 LEU A CA 1
ATOM 948 C C . LEU A 1 113 ? 4.701 0.755 1.829 1.00 97.62 113 LEU A C 1
ATOM 950 O O . LEU A 1 113 ? 4.793 1.733 1.094 1.00 97.62 113 LEU A O 1
ATOM 954 N N . PHE A 1 114 ? 5.654 0.437 2.713 1.00 96.50 114 PHE A N 1
ATOM 955 C CA . PHE A 1 114 ? 6.892 1.212 2.826 1.00 96.50 114 PHE A CA 1
ATOM 956 C C . PHE A 1 114 ? 7.746 1.078 1.569 1.00 96.50 114 PHE A C 1
ATOM 958 O O . PHE A 1 114 ? 8.264 2.076 1.088 1.00 96.50 114 PHE A O 1
ATOM 965 N N . TYR A 1 115 ? 7.856 -0.120 0.989 1.00 96.56 115 TYR A N 1
ATOM 966 C CA . TYR A 1 115 ? 8.566 -0.313 -0.279 1.00 96.56 115 TYR A CA 1
ATOM 967 C C . TYR A 1 115 ? 7.907 0.445 -1.433 1.00 96.56 115 TYR A C 1
ATOM 969 O O . TYR A 1 115 ? 8.617 1.007 -2.259 1.00 96.56 115 TYR A O 1
ATOM 977 N N . LEU A 1 116 ? 6.574 0.510 -1.470 1.00 97.06 116 LEU A N 1
ATOM 978 C CA . LEU A 1 116 ? 5.837 1.310 -2.446 1.00 97.06 116 LEU A CA 1
ATOM 979 C C . LEU A 1 116 ? 6.144 2.808 -2.305 1.00 97.06 116 LEU A C 1
ATOM 981 O O . LEU A 1 116 ? 6.514 3.444 -3.290 1.00 97.06 116 LEU A O 1
ATOM 985 N N . GLN A 1 117 ? 6.049 3.354 -1.090 1.00 94.62 117 GLN A N 1
ATOM 986 C CA . GLN A 1 117 ? 6.366 4.759 -0.816 1.00 94.62 117 GLN A CA 1
ATOM 987 C C . GLN A 1 117 ? 7.837 5.074 -1.144 1.00 94.62 117 GLN A C 1
ATOM 989 O O . GLN A 1 117 ? 8.166 6.090 -1.766 1.00 94.62 117 GLN A O 1
ATOM 994 N N . ASP A 1 118 ? 8.737 4.172 -0.757 1.00 93.00 118 ASP A N 1
ATOM 995 C CA . ASP A 1 118 ? 10.169 4.280 -1.001 1.00 93.00 118 ASP A CA 1
ATOM 996 C C . ASP A 1 118 ? 10.483 4.274 -2.504 1.00 93.00 118 ASP A C 1
ATOM 998 O O . ASP A 1 118 ? 11.241 5.121 -2.984 1.00 93.00 118 ASP A O 1
ATOM 1002 N N . LEU A 1 119 ? 9.831 3.394 -3.267 1.00 92.81 119 LEU A N 1
ATOM 1003 C CA . LEU A 1 119 ? 9.913 3.362 -4.721 1.00 92.81 119 LEU A CA 1
ATOM 1004 C C . LEU A 1 119 ? 9.367 4.663 -5.324 1.00 92.81 119 LEU A C 1
ATOM 1006 O O . LEU A 1 119 ? 10.072 5.324 -6.084 1.00 92.81 119 LEU A O 1
ATOM 1010 N N . ARG A 1 120 ? 8.165 5.099 -4.928 1.00 92.12 120 ARG A N 1
ATOM 1011 C CA . ARG A 1 120 ? 7.526 6.334 -5.412 1.00 92.12 120 ARG A CA 1
ATOM 1012 C C . ARG A 1 120 ? 8.406 7.571 -5.234 1.00 92.12 120 ARG A C 1
ATOM 1014 O O . ARG A 1 120 ? 8.493 8.389 -6.158 1.00 92.12 120 ARG A O 1
ATOM 1021 N N . SER A 1 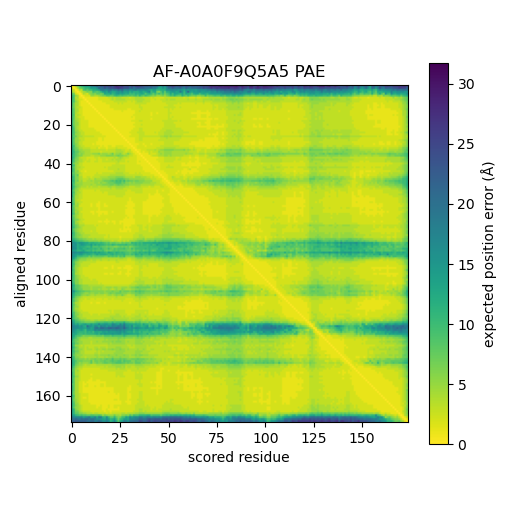121 ? 9.051 7.707 -4.074 1.00 88.81 121 SER A N 1
ATOM 1022 C CA . SER A 1 121 ? 9.964 8.822 -3.787 1.00 88.81 121 SER A CA 1
ATOM 1023 C C . SER A 1 121 ? 11.194 8.808 -4.701 1.00 88.81 121 SER A C 1
ATOM 1025 O O . SER A 1 121 ? 11.591 9.845 -5.230 1.00 88.81 121 SER A O 1
ATOM 1027 N N . LYS A 1 122 ? 11.751 7.625 -4.978 1.00 87.81 122 LYS A N 1
ATOM 1028 C CA . LYS A 1 122 ? 12.908 7.450 -5.867 1.00 87.81 122 LYS A CA 1
ATOM 1029 C C . LYS A 1 122 ? 12.566 7.698 -7.331 1.00 87.81 122 LYS A C 1
ATOM 1031 O O . LYS A 1 122 ? 13.381 8.266 -8.050 1.00 87.81 122 LYS A O 1
ATOM 1036 N N . LEU A 1 123 ? 11.357 7.338 -7.765 1.00 84.25 123 LEU A N 1
ATOM 1037 C CA . LEU A 1 123 ? 10.888 7.594 -9.130 1.00 84.25 123 LEU A CA 1
ATOM 1038 C C . LEU A 1 123 ? 10.707 9.081 -9.438 1.00 84.25 123 LEU A C 1
ATOM 1040 O O . LEU A 1 123 ? 10.896 9.486 -10.588 1.00 84.25 123 LEU A O 1
ATOM 1044 N N . ALA A 1 124 ? 10.387 9.893 -8.424 1.00 69.81 124 ALA A N 1
ATOM 1045 C CA . ALA A 1 124 ? 10.365 11.348 -8.556 1.00 69.81 124 ALA A CA 1
ATOM 1046 C C . ALA A 1 124 ? 11.763 11.917 -8.866 1.00 69.81 124 ALA A C 1
ATOM 1048 O O . ALA A 1 124 ? 11.877 12.885 -9.608 1.00 69.81 124 ALA A O 1
ATOM 1049 N N . ALA A 1 125 ? 12.820 11.280 -8.350 1.00 63.09 125 ALA A N 1
ATOM 1050 C CA . ALA A 1 125 ? 14.210 11.725 -8.449 1.00 63.09 125 ALA A CA 1
ATO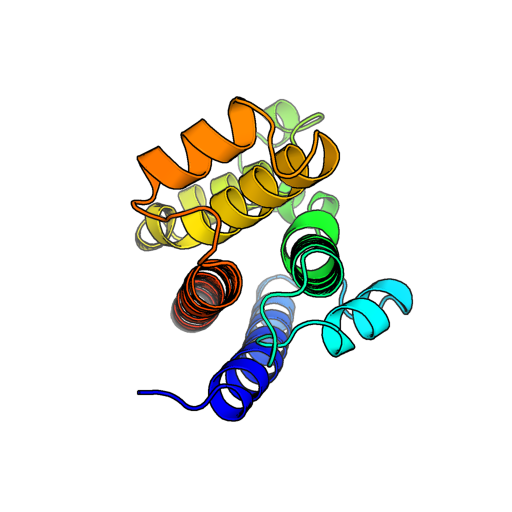M 1051 C C . ALA A 1 125 ? 14.984 11.162 -9.665 1.00 63.09 125 ALA A C 1
ATOM 1053 O O . ALA A 1 125 ? 16.210 11.219 -9.675 1.00 63.09 125 ALA A O 1
ATOM 1054 N N . HIS A 1 126 ? 14.282 10.661 -10.692 1.00 73.94 126 HIS A N 1
ATOM 1055 C CA . HIS A 1 126 ? 14.786 9.983 -11.904 1.00 73.94 126 HIS A CA 1
ATOM 1056 C C . HIS A 1 126 ? 15.083 8.476 -11.777 1.00 73.94 126 HIS A C 1
ATOM 1058 O O . HIS A 1 126 ? 15.747 8.001 -10.859 1.00 73.94 126 HIS A O 1
ATOM 1064 N N . LEU A 1 127 ? 14.668 7.732 -12.814 1.00 76.06 127 LEU A N 1
ATOM 1065 C CA . LEU A 1 127 ? 14.846 6.278 -12.996 1.00 76.06 127 LEU A CA 1
ATOM 1066 C C . LEU A 1 127 ? 16.297 5.819 -13.240 1.00 76.06 127 LEU A C 1
ATOM 1068 O O . LEU A 1 127 ? 16.528 4.655 -13.530 1.00 76.06 127 LEU A O 1
ATOM 1072 N N . SER A 1 128 ? 17.267 6.722 -13.143 1.00 75.50 128 SER A N 1
ATOM 1073 C CA . SER A 1 128 ? 18.705 6.443 -13.244 1.00 75.50 128 SER A CA 1
ATOM 1074 C C . SER A 1 128 ? 19.477 6.928 -12.009 1.00 75.50 128 SER A C 1
ATOM 1076 O O . SER A 1 128 ? 20.699 6.816 -11.947 1.00 75.50 128 SER A O 1
ATOM 1078 N N . GLY A 1 129 ? 18.784 7.487 -11.010 1.00 83.25 129 GLY A N 1
ATOM 1079 C CA . GLY A 1 129 ? 19.415 8.069 -9.831 1.00 83.25 129 GLY A CA 1
ATOM 1080 C C . GLY A 1 129 ? 20.008 7.019 -8.888 1.00 83.25 129 GLY A C 1
ATOM 1081 O O . GLY A 1 129 ? 19.461 5.928 -8.718 1.00 83.25 129 GLY A O 1
ATOM 1082 N N . LYS A 1 130 ? 21.083 7.384 -8.171 1.00 86.69 130 LYS A N 1
ATOM 1083 C CA . LYS A 1 130 ? 21.742 6.520 -7.164 1.00 86.69 130 LYS A CA 1
ATOM 1084 C C . LYS A 1 130 ? 20.764 5.946 -6.132 1.00 86.69 130 LYS A C 1
ATOM 1086 O O . LYS A 1 130 ? 20.964 4.842 -5.637 1.00 86.69 130 LYS A O 1
ATOM 1091 N N . ALA A 1 131 ? 19.714 6.692 -5.785 1.00 86.75 131 ALA A N 1
ATOM 1092 C CA . ALA A 1 131 ? 18.701 6.236 -4.840 1.00 86.75 131 ALA A CA 1
ATOM 1093 C C . ALA A 1 131 ? 17.872 5.065 -5.398 1.00 86.75 131 ALA A C 1
ATOM 1095 O O . ALA A 1 131 ? 17.637 4.101 -4.672 1.00 86.75 131 ALA A O 1
ATOM 1096 N N . TYR A 1 132 ? 17.480 5.119 -6.675 1.00 89.19 132 TYR A N 1
ATOM 1097 C CA . TYR A 1 132 ? 16.787 4.022 -7.350 1.00 89.19 132 TYR A CA 1
ATOM 1098 C C . TYR A 1 132 ? 17.691 2.791 -7.479 1.00 89.19 132 TYR A C 1
ATOM 1100 O O . TYR A 1 132 ? 17.281 1.703 -7.093 1.00 89.19 132 TYR A O 1
ATOM 1108 N N . GLN A 1 133 ? 18.962 2.976 -7.845 1.00 89.94 133 GLN A N 1
ATOM 1109 C CA . GLN A 1 133 ? 19.945 1.880 -7.881 1.00 89.94 133 GLN A CA 1
ATOM 1110 C C . GLN A 1 133 ? 20.085 1.156 -6.541 1.00 89.94 133 GLN A C 1
ATOM 1112 O O . GLN A 1 133 ? 20.072 -0.069 -6.474 1.00 89.94 133 GLN A O 1
ATOM 1117 N N . LYS A 1 134 ? 20.155 1.910 -5.438 1.00 91.19 134 LYS A N 1
ATOM 1118 C CA . LYS A 1 134 ? 20.196 1.324 -4.091 1.00 91.19 134 LYS A CA 1
ATOM 1119 C C . LYS A 1 134 ? 18.944 0.506 -3.768 1.00 91.19 134 LYS A C 1
ATOM 1121 O O . LYS A 1 134 ? 19.060 -0.510 -3.090 1.00 91.19 134 LYS A O 1
ATOM 1126 N N . PHE A 1 135 ? 17.766 0.940 -4.224 1.00 92.75 135 PHE A N 1
ATOM 1127 C CA . PHE A 1 135 ? 16.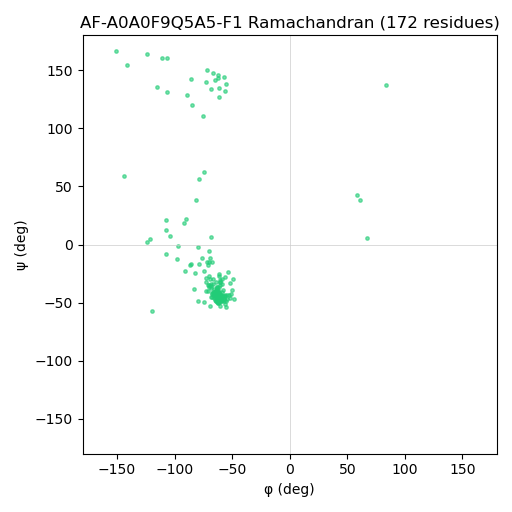530 0.166 -4.071 1.00 92.75 135 PHE A CA 1
ATOM 1128 C C . PHE A 1 135 ? 16.612 -1.154 -4.837 1.00 92.75 135 PHE A C 1
ATOM 1130 O O . PHE A 1 135 ? 16.350 -2.202 -4.254 1.00 92.75 135 PHE A O 1
ATOM 1137 N N . LEU A 1 136 ? 17.026 -1.099 -6.104 1.00 92.44 136 LEU A N 1
ATOM 1138 C CA . LEU A 1 136 ? 17.182 -2.276 -6.956 1.00 92.44 136 LEU A CA 1
ATOM 1139 C C . LEU A 1 136 ? 18.134 -3.299 -6.325 1.00 92.44 136 LEU A C 1
ATOM 1141 O O . LEU A 1 136 ? 17.731 -4.432 -6.087 1.00 92.44 136 LEU A O 1
ATOM 1145 N N . ILE A 1 137 ? 19.332 -2.871 -5.914 1.00 93.25 137 ILE A N 1
ATOM 1146 C CA . ILE A 1 137 ? 20.323 -3.733 -5.247 1.00 93.25 137 ILE A CA 1
ATOM 1147 C C . ILE A 1 137 ? 19.756 -4.344 -3.960 1.00 93.25 137 ILE A C 1
ATOM 1149 O O . ILE A 1 137 ? 19.845 -5.551 -3.748 1.00 93.25 137 ILE A O 1
ATOM 1153 N N . LYS A 1 138 ? 19.140 -3.523 -3.097 1.00 94.00 138 LYS A N 1
ATOM 1154 C CA . LYS A 1 138 ? 18.568 -3.974 -1.817 1.00 94.00 138 LYS A CA 1
ATOM 1155 C C . LYS A 1 138 ? 17.494 -5.048 -2.003 1.00 94.00 138 LYS A C 1
ATOM 1157 O O . LYS A 1 138 ? 17.351 -5.917 -1.146 1.00 94.00 138 LYS A O 1
ATOM 1162 N N . HIS A 1 139 ? 16.730 -4.959 -3.086 1.00 92.88 139 HIS A N 1
ATOM 1163 C CA . HIS A 1 139 ? 15.611 -5.848 -3.380 1.00 92.88 139 HIS A CA 1
ATOM 1164 C C . HIS A 1 139 ? 15.920 -6.890 -4.461 1.00 92.88 139 HIS A C 1
ATOM 1166 O O . HIS A 1 139 ? 15.020 -7.640 -4.821 1.00 92.88 139 HIS A O 1
ATOM 1172 N N . GLN A 1 140 ? 17.183 -6.983 -4.896 1.00 94.69 140 GLN A N 1
ATOM 1173 C CA . GLN A 1 140 ? 17.676 -7.949 -5.883 1.00 94.69 140 GLN A CA 1
ATOM 1174 C C . GLN A 1 140 ? 16.946 -7.857 -7.232 1.00 94.69 140 GLN A C 1
ATOM 1176 O O . GLN A 1 140 ? 16.611 -8.870 -7.835 1.00 94.69 140 GLN A O 1
ATOM 1181 N N . PHE A 1 141 ? 16.708 -6.629 -7.689 1.00 94.12 141 PHE A N 1
ATOM 1182 C CA . PHE A 1 141 ? 16.165 -6.331 -9.012 1.00 94.12 141 PHE A CA 1
ATOM 1183 C C . PHE A 1 141 ? 17.208 -5.657 -9.903 1.00 94.12 141 PHE A C 1
ATOM 1185 O O . PHE A 1 141 ? 18.153 -5.029 -9.426 1.00 94.12 141 PHE A O 1
ATOM 1192 N N . ASN A 1 142 ? 16.962 -5.718 -11.203 1.00 89.62 142 ASN A N 1
ATOM 1193 C CA . ASN A 1 142 ? 17.648 -4.991 -12.257 1.00 89.62 142 ASN A CA 1
ATOM 1194 C C . ASN A 1 142 ? 16.755 -3.865 -12.799 1.00 89.62 142 ASN A C 1
ATOM 1196 O O . ASN A 1 142 ? 15.533 -3.883 -12.659 1.00 89.62 142 ASN A O 1
ATOM 1200 N N . GLU A 1 143 ? 17.349 -2.875 -13.468 1.00 84.12 143 GLU A N 1
ATOM 1201 C CA . GLU A 1 143 ? 16.609 -1.711 -13.991 1.00 84.12 143 GLU A CA 1
ATOM 1202 C C . GLU A 1 143 ? 15.533 -2.063 -15.022 1.00 84.12 143 GLU A C 1
ATOM 1204 O O . GLU A 1 143 ? 14.563 -1.324 -15.196 1.00 84.12 143 GLU A O 1
ATOM 1209 N N . THR A 1 144 ? 15.715 -3.172 -15.736 1.00 84.69 144 THR A N 1
ATOM 1210 C CA . THR A 1 144 ? 14.774 -3.629 -16.756 1.00 84.69 144 THR A CA 1
ATOM 1211 C C . THR A 1 144 ? 13.557 -4.314 -16.145 1.00 84.69 144 THR A C 1
ATOM 1213 O O . THR A 1 144 ? 12.542 -4.429 -16.826 1.00 84.69 144 THR A O 1
ATOM 1216 N N . GLU A 1 145 ? 13.607 -4.723 -14.875 1.00 89.81 145 GLU A N 1
ATOM 1217 C CA . GLU A 1 145 ? 12.604 -5.555 -14.197 1.00 89.81 145 GLU A CA 1
ATOM 1218 C C . GLU A 1 145 ? 11.376 -4.772 -13.691 1.00 89.81 145 GLU A C 1
ATOM 1220 O O . GLU A 1 145 ? 10.844 -5.016 -12.611 1.00 89.81 145 GLU A O 1
ATOM 1225 N N . THR A 1 146 ? 10.905 -3.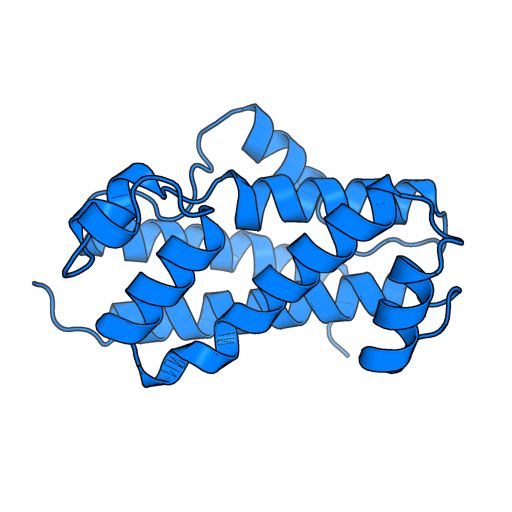787 -14.460 1.00 91.12 146 THR A N 1
ATOM 1226 C CA . THR A 1 146 ? 9.805 -2.892 -14.058 1.00 91.12 146 THR A CA 1
ATOM 1227 C C . THR A 1 146 ? 8.485 -3.629 -13.810 1.00 91.12 146 THR A C 1
ATOM 1229 O O . THR A 1 146 ? 7.792 -3.331 -12.832 1.00 91.12 146 THR A O 1
ATOM 1232 N N . ILE A 1 147 ? 8.153 -4.614 -14.650 1.00 93.12 147 ILE A N 1
ATOM 1233 C CA . ILE A 1 147 ? 6.954 -5.457 -14.513 1.00 93.12 147 ILE A CA 1
ATOM 1234 C C . ILE A 1 147 ? 7.060 -6.310 -13.246 1.00 93.12 147 ILE A C 1
ATOM 1236 O O . ILE A 1 147 ? 6.119 -6.389 -12.455 1.00 93.12 147 ILE A O 1
ATOM 1240 N N . GLU A 1 148 ? 8.222 -6.921 -13.026 1.00 94.38 148 GLU A N 1
ATOM 1241 C CA . GLU A 1 148 ? 8.496 -7.787 -11.886 1.00 94.38 148 GLU A CA 1
ATOM 1242 C C . GLU A 1 148 ? 8.460 -7.001 -10.569 1.00 94.38 148 GLU A C 1
ATOM 1244 O O . GLU A 1 148 ? 7.858 -7.466 -9.600 1.00 94.38 148 GLU A O 1
ATOM 1249 N N . ILE A 1 149 ? 9.008 -5.780 -10.544 1.00 94.94 149 ILE A N 1
ATOM 1250 C CA . ILE A 1 149 ? 8.945 -4.872 -9.390 1.00 94.94 149 ILE A CA 1
ATOM 1251 C C . ILE A 1 149 ? 7.487 -4.534 -9.045 1.00 94.94 149 ILE A C 1
ATOM 1253 O O . ILE A 1 149 ? 7.103 -4.621 -7.872 1.00 94.94 149 ILE A O 1
ATOM 1257 N N . ILE A 1 150 ? 6.657 -4.182 -10.039 1.00 95.06 150 ILE A N 1
ATOM 1258 C CA . ILE A 1 150 ? 5.226 -3.908 -9.810 1.00 95.06 150 ILE A CA 1
ATOM 1259 C C . ILE A 1 150 ? 4.520 -5.165 -9.298 1.00 95.06 150 ILE A C 1
ATOM 1261 O O . ILE A 1 150 ? 3.821 -5.115 -8.283 1.00 95.06 150 ILE A O 1
ATOM 1265 N N . GLY A 1 151 ? 4.707 -6.304 -9.963 1.00 95.44 151 GLY A N 1
ATOM 1266 C CA . GLY A 1 151 ? 4.092 -7.565 -9.558 1.00 95.44 151 GLY A CA 1
ATOM 1267 C C . GLY A 1 151 ? 4.457 -7.946 -8.126 1.00 95.44 151 GLY A C 1
ATOM 1268 O O . GLY A 1 151 ? 3.585 -8.305 -7.330 1.00 95.44 151 GLY A O 1
ATOM 1269 N N . TRP A 1 152 ? 5.730 -7.800 -7.764 1.00 95.75 152 TRP A N 1
ATOM 1270 C CA . TRP A 1 152 ? 6.237 -8.066 -6.424 1.00 95.75 152 TRP A CA 1
ATOM 1271 C C . TRP A 1 152 ? 5.603 -7.159 -5.368 1.00 95.75 152 TRP A C 1
ATOM 1273 O O . TRP A 1 152 ? 5.113 -7.664 -4.350 1.00 95.75 152 TRP A O 1
ATOM 1283 N N . VAL A 1 153 ? 5.554 -5.842 -5.604 1.00 96.62 153 VAL A N 1
ATOM 1284 C CA . VAL A 1 153 ? 4.990 -4.908 -4.620 1.00 96.62 153 VAL A CA 1
ATOM 1285 C C . VAL A 1 153 ? 3.478 -5.093 -4.479 1.00 96.62 153 VAL A C 1
ATOM 1287 O O . VAL A 1 153 ? 2.989 -5.232 -3.356 1.00 96.62 153 VAL A O 1
ATOM 1290 N N . LEU A 1 154 ? 2.731 -5.211 -5.584 1.00 96.88 154 LEU A N 1
ATOM 1291 C CA . LEU A 1 154 ? 1.275 -5.392 -5.549 1.00 96.88 154 LEU A CA 1
ATOM 1292 C C . LEU A 1 154 ? 0.877 -6.731 -4.918 1.00 96.88 154 LEU A C 1
ATOM 1294 O O . LEU A 1 154 ? -0.078 -6.789 -4.139 1.00 96.88 154 LEU A O 1
ATOM 1298 N N . LYS A 1 155 ? 1.630 -7.806 -5.176 1.00 96.31 155 LYS A N 1
ATOM 1299 C CA . LYS A 1 155 ? 1.412 -9.105 -4.524 1.00 96.31 155 LYS A CA 1
ATOM 1300 C C . LYS A 1 155 ? 1.671 -9.030 -3.022 1.00 96.31 155 LYS A C 1
ATOM 1302 O O . LYS A 1 155 ? 0.888 -9.574 -2.242 1.00 96.31 155 LYS A O 1
ATOM 1307 N N . GLY A 1 156 ? 2.729 -8.340 -2.601 1.00 96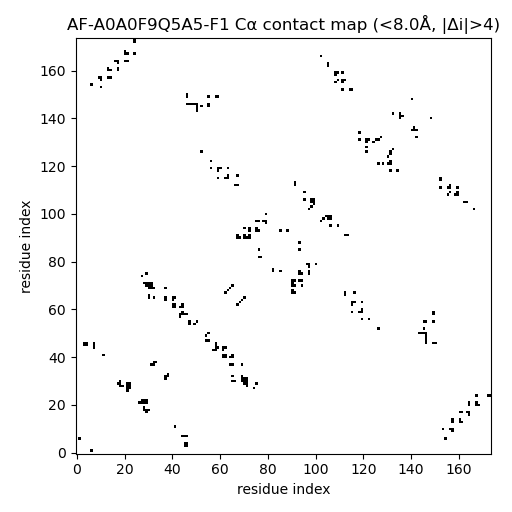.62 156 GLY A N 1
ATOM 1308 C CA . GLY A 1 156 ? 3.008 -8.103 -1.186 1.00 96.62 156 GLY A CA 1
ATOM 1309 C C . GLY A 1 156 ? 1.895 -7.316 -0.489 1.00 96.62 156 GLY A C 1
ATOM 1310 O O . GLY A 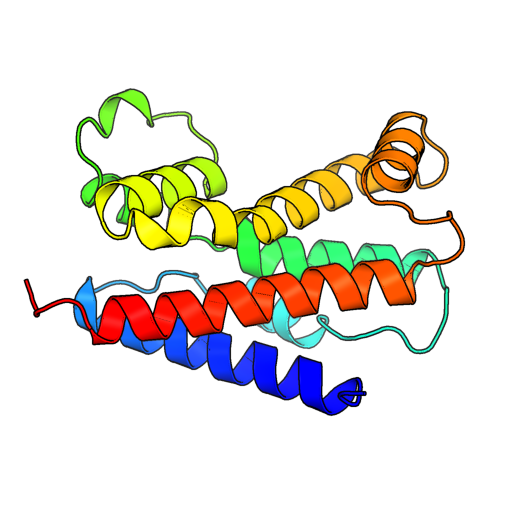1 156 ? 1.443 -7.709 0.589 1.00 96.62 156 GLY A O 1
ATOM 1311 N N . ILE A 1 157 ? 1.376 -6.274 -1.143 1.00 97.81 157 ILE A N 1
ATOM 1312 C CA . ILE A 1 157 ? 0.226 -5.496 -0.660 1.00 97.81 157 ILE A CA 1
ATOM 1313 C C . ILE A 1 157 ? -1.032 -6.370 -0.573 1.00 97.81 157 ILE A C 1
ATOM 1315 O O . ILE A 1 157 ? -1.734 -6.329 0.435 1.00 97.81 157 ILE A O 1
ATOM 1319 N N . LEU A 1 158 ? -1.307 -7.223 -1.566 1.00 97.56 158 LEU A N 1
ATOM 1320 C CA . LEU A 1 158 ? -2.431 -8.163 -1.502 1.00 97.56 158 LEU A CA 1
ATOM 1321 C C . LEU A 1 158 ? -2.323 -9.101 -0.292 1.00 97.56 158 LEU A C 1
ATOM 1323 O O . LEU A 1 158 ? -3.317 -9.338 0.399 1.00 97.56 158 LEU A O 1
ATOM 1327 N N . VAL A 1 159 ? -1.130 -9.643 -0.030 1.00 96.62 159 VAL A N 1
ATOM 1328 C CA . VAL A 1 159 ? -0.885 -10.507 1.135 1.00 96.62 159 VAL A CA 1
ATOM 1329 C C . VAL A 1 159 ? -1.142 -9.743 2.431 1.00 96.62 159 VAL A C 1
ATOM 1331 O O . VAL A 1 159 ? -1.830 -10.268 3.309 1.00 96.62 159 VAL A O 1
ATOM 1334 N N . PHE A 1 160 ? -0.645 -8.509 2.537 1.00 97.44 160 PHE A N 1
ATOM 1335 C CA . PHE A 1 160 ? -0.923 -7.627 3.668 1.00 97.44 160 PHE A CA 1
ATOM 1336 C C . PHE A 1 160 ? -2.430 -7.426 3.872 1.00 97.44 160 PHE A C 1
ATOM 1338 O O . PHE A 1 160 ? -2.935 -7.728 4.950 1.00 97.44 160 PHE A O 1
ATOM 1345 N N . ILE A 1 161 ? -3.158 -7.011 2.831 1.00 98.06 161 ILE A N 1
ATOM 1346 C CA . ILE A 1 161 ? -4.604 -6.748 2.887 1.00 98.06 161 ILE A CA 1
ATOM 1347 C C . ILE A 1 161 ? -5.372 -7.988 3.352 1.00 98.06 161 ILE A C 1
ATOM 1349 O O . ILE A 1 161 ? -6.230 -7.896 4.231 1.00 98.06 161 ILE A O 1
ATOM 1353 N N . LYS A 1 162 ? -5.062 -9.162 2.786 1.00 97.19 162 LYS A N 1
ATOM 1354 C CA . LYS A 1 162 ? -5.714 -10.427 3.156 1.00 97.19 162 LYS A CA 1
ATOM 1355 C C . LYS A 1 162 ? -5.474 -10.771 4.623 1.00 97.19 162 LYS A C 1
ATOM 1357 O O . LYS A 1 162 ? -6.434 -11.056 5.339 1.00 97.19 162 LYS A O 1
ATOM 1362 N N . LYS A 1 163 ? -4.215 -10.719 5.071 1.00 96.56 163 LYS A N 1
ATOM 1363 C CA . LYS A 1 163 ? -3.855 -10.983 6.471 1.00 96.56 163 LYS A CA 1
ATOM 1364 C C . LYS A 1 163 ? -4.526 -9.986 7.407 1.00 96.56 163 LYS A C 1
ATOM 1366 O O . LYS A 1 163 ? -5.058 -10.392 8.432 1.00 96.56 163 LYS A O 1
ATOM 1371 N N . PHE A 1 164 ? -4.565 -8.710 7.031 1.00 97.56 164 PHE A N 1
ATOM 1372 C CA . PHE A 1 164 ? -5.122 -7.669 7.884 1.00 97.56 164 PHE A CA 1
ATOM 1373 C C . PHE A 1 164 ? -6.621 -7.825 8.060 1.00 97.56 164 PHE A C 1
ATOM 1375 O O . PHE A 1 164 ? -7.119 -7.849 9.181 1.00 97.56 164 PHE A O 1
ATOM 1382 N N . ASN A 1 165 ? -7.324 -8.073 6.958 1.00 97.38 165 ASN A N 1
ATOM 1383 C CA . ASN A 1 165 ? -8.749 -8.349 6.987 1.00 97.38 165 ASN A CA 1
ATOM 1384 C C . ASN A 1 165 ? -9.073 -9.578 7.857 1.00 97.38 165 ASN A C 1
ATOM 1386 O O . ASN A 1 165 ? -10.038 -9.565 8.615 1.00 97.38 165 ASN A O 1
ATOM 1390 N N . GLN A 1 166 ? -8.261 -10.638 7.783 1.00 95.81 166 GLN A N 1
ATOM 1391 C CA . GLN A 1 166 ? -8.424 -11.820 8.638 1.00 95.81 166 GLN A CA 1
ATOM 1392 C C . GLN A 1 166 ? -8.171 -11.513 10.118 1.00 95.81 166 GLN A C 1
ATOM 1394 O O . GLN A 1 166 ? -8.930 -11.979 10.964 1.00 95.81 166 GLN A O 1
ATOM 1399 N N . SER A 1 167 ? -7.135 -10.736 10.437 1.00 95.69 167 SER A N 1
ATOM 1400 C CA . SER A 1 167 ? -6.818 -10.357 11.816 1.00 95.69 167 SER A CA 1
ATOM 1401 C C . SER A 1 167 ? -7.914 -9.495 12.440 1.00 95.69 167 SER A C 1
ATOM 1403 O O . SER A 1 167 ? -8.298 -9.760 13.574 1.00 95.69 167 SER A O 1
ATOM 1405 N N . ILE A 1 168 ? -8.481 -8.540 11.692 1.00 95.56 168 ILE A N 1
ATOM 1406 C CA . ILE A 1 168 ? -9.609 -7.724 12.170 1.00 95.56 168 ILE A CA 1
ATOM 1407 C C . ILE A 1 168 ? -10.824 -8.613 12.454 1.00 95.56 168 ILE A C 1
ATOM 1409 O O . ILE A 1 168 ? -11.388 -8.531 13.534 1.00 95.56 168 ILE A O 1
ATOM 1413 N N . LYS A 1 169 ? -11.178 -9.535 11.546 1.00 94.19 169 LYS A N 1
ATOM 1414 C CA . LYS A 1 169 ? -12.312 -10.464 11.744 1.00 94.19 169 LYS A CA 1
ATOM 1415 C C . LYS A 1 169 ? -12.168 -11.393 12.951 1.00 94.19 169 LYS A C 1
ATOM 1417 O O . LYS A 1 169 ? -13.166 -11.907 13.440 1.00 94.19 169 LYS A O 1
ATOM 1422 N N . ARG A 1 170 ? -10.935 -11.680 13.376 1.00 91.38 170 ARG A N 1
ATOM 1423 C CA . ARG A 1 170 ? -10.643 -12.511 14.556 1.00 91.38 170 ARG A CA 1
ATOM 1424 C C . ARG A 1 170 ? -10.626 -11.705 15.851 1.00 91.38 170 ARG A C 1
ATOM 1426 O O . ARG A 1 170 ? -10.689 -12.302 16.924 1.00 91.38 170 ARG A O 1
ATOM 1433 N N . LYS A 1 171 ? -10.502 -10.380 15.764 1.00 85.12 171 LYS A N 1
ATOM 1434 C CA . LYS A 1 171 ? -10.586 -9.498 16.923 1.00 85.12 171 LYS A CA 1
ATOM 1435 C C . LYS A 1 171 ? -12.031 -9.523 17.425 1.00 85.12 171 LYS A C 1
ATOM 1437 O O . LYS A 1 171 ? -12.963 -9.452 16.628 1.00 85.12 171 LYS A O 1
ATOM 1442 N N . LYS A 1 172 ? -12.221 -9.665 18.738 1.00 71.06 172 LYS A N 1
ATOM 1443 C CA . LYS A 1 172 ? -13.554 -9.498 19.329 1.00 71.06 172 LYS A CA 1
ATOM 1444 C C . LYS A 1 172 ? -14.020 -8.051 19.080 1.00 71.06 172 LYS A C 1
ATOM 1446 O O . LYS A 1 172 ? -13.167 -7.159 19.107 1.00 71.06 172 LYS A O 1
ATOM 1451 N N . PRO A 1 173 ? -15.319 -7.819 18.820 1.00 64.75 173 PRO A N 1
ATOM 1452 C CA . PRO A 1 173 ? -15.844 -6.462 18.748 1.00 64.75 173 PRO A CA 1
ATOM 1453 C C . PRO A 1 173 ? -15.514 -5.726 20.053 1.00 64.75 173 PRO A C 1
ATOM 1455 O O . PRO A 1 173 ? -15.543 -6.343 21.122 1.00 64.75 173 PRO A O 1
ATOM 1458 N N . VAL A 1 174 ? -15.101 -4.463 19.917 1.00 58.00 174 VAL A N 1
ATOM 1459 C CA . VAL A 1 174 ? -14.820 -3.555 21.041 1.00 58.00 174 VAL A CA 1
ATOM 1460 C C . VAL A 1 174 ? -16.142 -3.016 21.559 1.00 58.00 174 VAL A C 1
ATOM 1462 O O . VAL A 1 174 ? -17.001 -2.714 20.700 1.00 58.00 174 VAL A O 1
#

Solvent-accessible surface area (backbone atoms only — not comparable to full-atom values): 9634 Å² total; per-residue (Å²): 137,80,53,62,69,56,54,44,52,49,38,58,53,41,50,54,50,28,28,51,55,40,20,73,74,70,76,46,50,52,46,52,61,84,42,68,70,36,47,57,26,57,69,54,44,61,69,62,94,57,75,48,70,62,60,49,51,50,25,44,48,19,42,34,47,43,71,41,69,24,38,37,38,76,66,50,41,76,75,33,87,72,41,77,84,46,74,90,54,55,42,58,60,52,51,49,50,39,34,44,73,80,38,59,95,45,50,82,47,54,51,35,56,52,50,44,50,54,48,46,57,28,56,73,65,37,93,82,28,72,65,37,53,53,50,27,59,77,70,76,49,60,91,78,42,48,44,59,53,50,48,52,41,53,51,40,41,39,52,30,41,53,52,49,40,51,52,56,72,69,48,75,87,127

Nearest PDB structures (foldseek):
  8xwx-assembly1_B  TM=3.614E-01  e=3.667E+00  Homo sapiens
  1nzn-assembly1_A  TM=3.005E-01  e=5.403E+00  Homo sapiens

Sequence (174 aa):
FTEPVELEHHLKKNLRALNQTFQNQFHFPLFKLSRVEVKDYLKQIHIPLTREKKEFKDVILAADKVFVESISSVELKTLILNSDEFKNTQSLKILEEFIRQEFPNMTNSIKYLFYLQDLRSKLAAHLSGKAYQKFLIKHQFNETETIEIIGWVLKGILVFIKKFNQSIKRKKPV

pLDDT: mean 91.15, std 8.77, range [41.94, 98.31]